Protein AF-A0A7G7G3D9-F1 (afdb_monomer)

Solvent-accessible surface area (backbone atoms only — not comparable to full-atom values): 9272 Å² total; per-residue (Å²): 142,82,91,86,88,81,69,70,69,59,57,59,49,50,53,50,52,51,51,51,51,52,51,50,52,49,52,53,51,53,50,50,53,53,53,50,33,52,52,47,29,51,52,18,52,53,34,46,73,69,72,54,91,27,66,66,49,29,49,52,24,30,52,48,45,18,50,49,22,50,48,44,22,56,49,23,50,71,75,28,63,94,41,58,72,58,14,50,52,44,21,53,41,20,45,28,49,15,49,38,34,47,25,44,44,32,47,70,67,69,41,82,66,21,62,61,41,40,66,59,30,50,58,47,36,51,52,39,49,51,51,51,52,51,52,64,65,71,60,58,92,76,81,50,62,70,63,52,50,49,50,44,65,73,42,50,49,56,50,54,52,49,52,52,52,42,52,53,44,56,58,62,74,75,109

Secondary structure (DSSP, 8-state):
----SSSHHHHHHHHHHHHHHHHHHHHHHHHHHHHHHHHHHHHHHHHHHTT-S-HHHHHHHHHHHHHHHHHHHHHHHHH-TT-HHHHHHHHHHHHHHHHHHHHHHHHHTT-TTHHHHHHHHHHHHHHHHHHHHHHHHHT-SSS-HHHHHHHIIIIIHHHHHHHHHHHHHHHHTT-

Sequence (175 aa):
MMYSKFLTPAIFSAEESTIQLHIQSFWAGYTKCIYLALGLSGIGLYLKSYQLLTDKLLVFTLATLALLFLGQMLLSFSFMLKNLGLALLGSFCSLALATGFTSVLFLFQGWWGSGILITLTAPLAAVSLLILIGFILQQGFNRRRKQRFFLLCNLLIPFGVLLLLGTVAFFKSKV

Foldseek 3Di:
DDDDPPDPPVVVVVVVVVVVVVVVVVLVVLLVQLVVLLVQLVVLVVCVVVVNPRLVSNLVSLQSNLVSLCVQLVVLVVPVVVPVVRSVLRNLLSNLLSLLSVLLSCLLVVPPCSVVS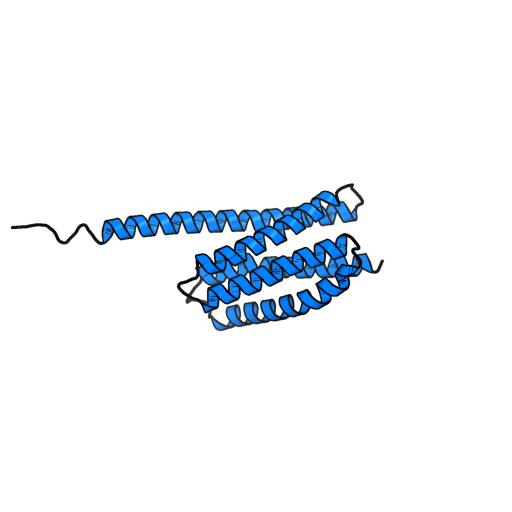CVVSVVSLVVSLVVLVVVLVPPDDPDCVPSSCSSCSVRVVSSVSSVVSNVVSVVVSVD

Organism: NCBI:txid2086471

Radius of gyration: 20.23 Å; Cα contacts (8 Å, |Δi|>4): 132; chains: 1; bounding box: 44×28×80 Å

Nearest PDB structures (foldseek):
  8e0o-assembly1_A  TM=4.704E-01  e=9.323E-02  synthetic construct
  8e0m-assembly4_J  TM=4.058E-01  e=3.980E-01  synthetic construct
  8e0m-assembly1_A  TM=4.297E-01  e=1.542E+00  synthetic construct
  8e12-assembly1_C  TM=3.645E-01  e=1.099E+00  synthetic construct

Mean predicted aligned error: 9.44 Å

pLDDT: mean 77.46, std 14.62, range [36.44, 93.19]

Structure (mmCIF, N/CA/C/O backbone):
data_AF-A0A7G7G3D9-F1
#
_entry.id   AF-A0A7G7G3D9-F1
#
loop_
_atom_site.group_PDB
_atom_site.id
_atom_site.type_symbol
_atom_site.label_atom_id
_atom_site.label_alt_id
_atom_site.label_comp_id
_atom_site.label_asym_id
_atom_site.label_entity_id
_atom_site.label_seq_id
_atom_site.pdbx_PDB_ins_code
_atom_site.Cartn_x
_atom_site.Cartn_y
_atom_site.Cartn_z
_atom_site.occupancy
_atom_site.B_iso_or_equiv
_atom_site.auth_seq_id
_atom_site.auth_comp_id
_atom_site.auth_asym_id
_atom_site.auth_atom_id
_atom_site.pdbx_PDB_model_num
ATOM 1 N N . MET A 1 1 ? -24.433 11.652 57.682 1.00 37.22 1 MET A N 1
ATOM 2 C CA . MET A 1 1 ? -23.152 11.248 57.062 1.00 37.22 1 MET A CA 1
ATOM 3 C C . MET A 1 1 ? -23.332 11.261 55.558 1.00 37.22 1 MET A C 1
ATOM 5 O O . MET A 1 1 ? -24.113 10.485 55.029 1.00 37.22 1 MET A O 1
ATOM 9 N N . MET A 1 2 ? -22.710 12.242 54.917 1.00 38.97 2 MET A N 1
ATOM 10 C CA . MET A 1 2 ? -22.891 12.628 53.522 1.00 38.97 2 MET A CA 1
ATOM 11 C C . MET A 1 2 ? -21.536 12.454 52.818 1.00 38.97 2 MET A C 1
ATOM 13 O O . MET A 1 2 ? -20.509 12.712 53.440 1.00 38.97 2 MET A O 1
ATOM 17 N N . TYR A 1 3 ? -21.583 12.054 51.543 1.00 39.06 3 TYR A N 1
ATOM 18 C CA . TYR A 1 3 ? -20.494 11.962 50.551 1.00 39.06 3 TYR A CA 1
ATOM 19 C C . TYR A 1 3 ? -19.565 10.733 50.571 1.00 39.06 3 TYR A C 1
ATOM 21 O O . TYR A 1 3 ? -18.591 10.681 51.309 1.00 39.06 3 TYR A O 1
ATOM 29 N N . SER A 1 4 ? -19.779 9.810 49.619 1.00 36.44 4 SER A N 1
ATOM 30 C CA . SER A 1 4 ? -18.665 9.083 48.962 1.00 36.44 4 SER A CA 1
ATOM 31 C C . SER A 1 4 ? -18.978 8.455 47.587 1.00 36.44 4 SER A C 1
ATOM 33 O O . SER A 1 4 ? -18.135 7.753 47.038 1.00 36.44 4 SER A O 1
ATOM 35 N N . LYS A 1 5 ? -20.148 8.698 46.970 1.00 41.28 5 LYS A N 1
ATOM 36 C CA . LYS A 1 5 ? -20.573 7.953 45.759 1.00 41.28 5 LYS A CA 1
ATOM 37 C C . LYS A 1 5 ? -20.454 8.658 44.398 1.00 41.28 5 LYS A C 1
ATOM 39 O O . LYS A 1 5 ? -20.912 8.091 43.416 1.00 41.28 5 LYS A O 1
ATOM 44 N N . PHE A 1 6 ? -19.832 9.835 44.288 1.00 42.53 6 PHE A N 1
ATOM 45 C CA . PHE A 1 6 ? -19.920 10.629 43.043 1.00 42.53 6 PHE A CA 1
ATOM 46 C C . PHE A 1 6 ? -18.609 10.965 42.314 1.00 42.53 6 PHE A C 1
ATOM 48 O O . PHE A 1 6 ? -18.674 11.574 41.253 1.00 42.53 6 PHE A O 1
ATOM 55 N N . LEU A 1 7 ? -17.432 10.549 42.796 1.00 42.59 7 LEU A N 1
ATOM 56 C CA . LEU A 1 7 ? -16.154 10.952 42.173 1.00 42.59 7 LEU A CA 1
ATOM 57 C C . LEU A 1 7 ? -15.457 9.876 41.326 1.00 42.59 7 LEU A C 1
ATOM 59 O O . LEU A 1 7 ? -14.496 10.182 40.630 1.00 42.59 7 LEU A O 1
ATOM 63 N N . THR A 1 8 ? -15.939 8.635 41.311 1.00 43.41 8 THR A N 1
ATOM 64 C CA . THR A 1 8 ? -15.236 7.524 40.648 1.00 43.41 8 THR A CA 1
ATOM 65 C C . THR A 1 8 ? -15.571 7.250 39.173 1.00 43.41 8 THR A C 1
ATOM 67 O O . THR A 1 8 ? -14.679 6.747 38.501 1.00 43.41 8 THR A O 1
ATOM 70 N N . PRO A 1 9 ? -16.733 7.592 38.575 1.00 46.84 9 PRO A N 1
ATOM 71 C CA . PRO A 1 9 ? -16.919 7.353 37.136 1.00 46.84 9 PRO A CA 1
ATOM 72 C C . PRO A 1 9 ? -16.303 8.453 36.250 1.00 46.84 9 PRO A C 1
ATOM 74 O O . PRO A 1 9 ? -15.897 8.177 35.124 1.00 46.84 9 PRO A O 1
ATOM 77 N N . ALA A 1 10 ? -16.187 9.691 36.747 1.00 43.50 10 ALA A N 1
ATOM 78 C CA . ALA A 1 10 ? -15.726 10.830 35.948 1.00 43.50 10 ALA A CA 1
ATOM 79 C C . ALA A 1 10 ? -14.206 10.821 35.700 1.00 43.50 10 ALA A C 1
ATOM 81 O O . ALA A 1 10 ? -13.774 11.109 34.587 1.00 43.50 10 ALA A O 1
ATOM 82 N N . ILE A 1 11 ? -13.404 10.433 36.698 1.00 38.78 11 ILE A N 1
ATOM 83 C CA . ILE A 1 11 ? -11.933 10.430 36.608 1.00 38.78 11 ILE A CA 1
ATOM 84 C C . ILE A 1 11 ? -11.446 9.341 35.636 1.00 38.78 11 ILE A C 1
ATOM 86 O O . ILE A 1 11 ? -10.645 9.632 34.751 1.00 38.78 11 ILE A O 1
ATOM 90 N N . PHE A 1 12 ? -12.028 8.136 35.695 1.00 43.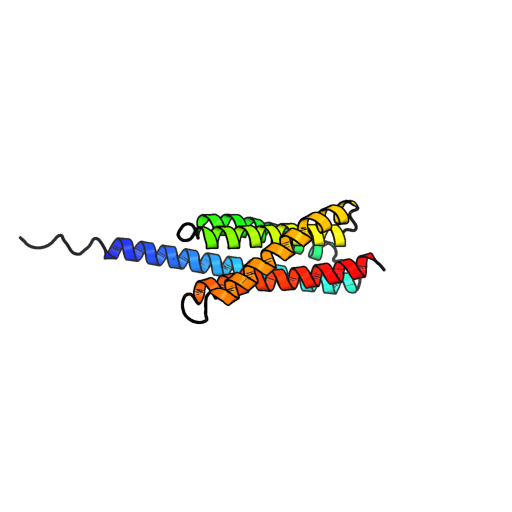06 12 PHE A N 1
ATOM 91 C CA . PHE A 1 12 ? -11.748 7.074 34.719 1.00 43.06 12 PHE A CA 1
ATOM 92 C C . PHE A 1 12 ? -12.239 7.433 33.305 1.00 43.06 12 PHE A C 1
ATOM 94 O O . PHE A 1 12 ? -11.551 7.158 32.325 1.00 43.06 12 PHE A O 1
ATOM 101 N N . SER A 1 13 ? -13.382 8.122 33.172 1.00 49.69 13 SER A N 1
ATOM 102 C CA . SER A 1 13 ? -13.860 8.590 31.859 1.00 49.69 13 SER A CA 1
ATOM 103 C C . SER A 1 13 ? -12.994 9.711 31.256 1.00 49.69 13 SER A C 1
ATOM 105 O O . SER A 1 13 ? -12.855 9.808 30.033 1.00 49.69 13 SER A O 1
ATOM 107 N N . ALA A 1 14 ? -12.372 10.545 32.099 1.00 51.47 14 ALA A N 1
ATOM 108 C CA . ALA A 1 14 ? -11.479 11.621 31.677 1.00 51.47 14 ALA A CA 1
ATOM 109 C C . ALA A 1 14 ? -10.134 11.069 31.173 1.00 51.47 14 ALA A C 1
ATOM 111 O O . ALA A 1 14 ? -9.667 11.480 30.108 1.00 51.47 14 ALA A O 1
ATOM 112 N N . GLU A 1 15 ? -9.555 10.079 31.860 1.00 56.34 15 GLU A N 1
ATOM 113 C CA . GLU A 1 15 ? -8.375 9.353 31.370 1.00 56.34 15 GLU A CA 1
ATOM 114 C C . GLU A 1 15 ? -8.667 8.605 30.065 1.00 56.34 15 GLU A C 1
ATOM 116 O O . GLU A 1 15 ? -7.913 8.745 29.101 1.00 56.34 15 GLU A O 1
ATOM 121 N N . GLU A 1 16 ? -9.795 7.893 29.968 1.00 59.34 16 GLU A N 1
ATOM 122 C CA . GLU A 1 16 ? -10.174 7.193 28.735 1.00 59.34 16 GLU A CA 1
ATOM 123 C C . GLU A 1 16 ? -10.359 8.149 27.550 1.00 59.34 16 GLU A C 1
ATOM 125 O O . GLU A 1 16 ? -9.919 7.846 26.439 1.00 59.34 16 GLU A O 1
ATOM 130 N N . SER A 1 17 ? -10.976 9.315 27.762 1.00 63.09 17 SER A N 1
ATOM 131 C CA . SER A 1 17 ? -11.151 10.314 26.700 1.00 63.09 17 SER A CA 1
ATOM 132 C C . SER A 1 17 ? -9.818 10.921 26.243 1.00 63.09 17 SER A C 1
ATOM 134 O O . SER A 1 17 ? -9.602 11.096 25.042 1.00 63.09 17 SER A O 1
ATOM 136 N N . THR A 1 18 ? -8.880 11.141 27.166 1.00 69.19 18 THR A N 1
ATOM 137 C CA . THR A 1 18 ? -7.534 11.655 26.867 1.00 69.19 18 THR A CA 1
ATOM 138 C C . THR A 1 18 ? -6.690 10.623 26.115 1.00 69.19 18 THR A C 1
ATOM 140 O O . THR A 1 18 ? -6.021 10.962 25.133 1.00 69.19 18 THR A O 1
ATOM 143 N N . ILE A 1 19 ? -6.778 9.349 26.511 1.00 67.19 19 ILE A N 1
ATOM 144 C CA . ILE A 1 19 ? -6.147 8.220 25.816 1.00 67.19 19 ILE A CA 1
ATOM 145 C C . ILE A 1 19 ? -6.742 8.068 24.411 1.00 67.19 19 ILE A C 1
ATOM 147 O O . ILE A 1 19 ? -6.002 7.936 23.437 1.00 67.19 19 ILE A O 1
ATOM 151 N N . GLN A 1 20 ? -8.067 8.155 24.259 1.00 69.19 20 GLN A N 1
ATOM 152 C CA . GLN A 1 20 ? -8.709 8.097 22.942 1.00 69.19 20 GLN A CA 1
ATOM 153 C C . GLN A 1 20 ? -8.298 9.260 22.032 1.00 69.19 20 GLN A C 1
ATOM 155 O O . GLN A 1 20 ? -8.125 9.046 20.831 1.00 69.19 20 GLN A O 1
ATOM 160 N N . LEU A 1 21 ? -8.109 10.465 22.577 1.00 73.31 21 LEU A N 1
ATOM 161 C CA . LEU A 1 21 ? -7.599 11.616 21.828 1.00 73.31 21 LEU A CA 1
ATOM 162 C C . LEU A 1 21 ? -6.153 11.401 21.359 1.00 73.31 21 LEU A C 1
ATOM 164 O O . LEU A 1 21 ? -5.856 11.671 20.197 1.00 73.31 21 LEU A O 1
ATOM 168 N N . HIS A 1 22 ? -5.278 10.856 22.210 1.00 73.94 22 HIS A N 1
ATOM 169 C CA . HIS A 1 22 ? -3.897 10.520 21.833 1.00 73.94 22 HIS A CA 1
ATOM 170 C C . HIS A 1 22 ? -3.835 9.419 20.774 1.00 73.94 22 HIS A C 1
ATOM 172 O O . HIS A 1 22 ? -3.063 9.501 19.822 1.00 73.94 22 HIS A O 1
ATOM 178 N N . ILE A 1 23 ? -4.690 8.405 20.891 1.00 72.50 23 ILE A N 1
ATOM 179 C CA . ILE A 1 23 ? -4.805 7.353 19.880 1.00 72.50 23 ILE A CA 1
ATOM 180 C C . ILE A 1 23 ? -5.279 7.955 18.552 1.00 72.50 23 ILE A C 1
ATOM 182 O O . ILE A 1 23 ? -4.713 7.656 17.503 1.00 72.50 23 ILE A O 1
ATOM 186 N N . GLN A 1 24 ? -6.279 8.840 18.569 1.00 75.00 24 GLN A N 1
ATOM 187 C CA . GLN A 1 24 ? -6.765 9.506 17.356 1.00 75.00 24 GLN A CA 1
ATOM 188 C C . GLN A 1 24 ? -5.708 10.415 16.716 1.00 75.00 24 GLN A C 1
ATOM 190 O O . GLN A 1 24 ? -5.575 10.406 15.491 1.00 75.00 24 GLN A O 1
ATOM 195 N N . SER A 1 25 ? -4.945 11.171 17.510 1.00 78.12 25 SER A N 1
ATOM 196 C CA . SER A 1 25 ? -3.875 12.029 16.992 1.00 78.12 25 SER A CA 1
ATOM 197 C C . SER A 1 25 ? -2.734 11.202 16.399 1.00 78.12 25 SER A C 1
ATOM 199 O O . SER A 1 25 ? -2.271 11.511 15.299 1.00 78.12 25 SER A O 1
ATOM 201 N N . PHE A 1 26 ? -2.359 10.098 17.053 1.00 81.62 26 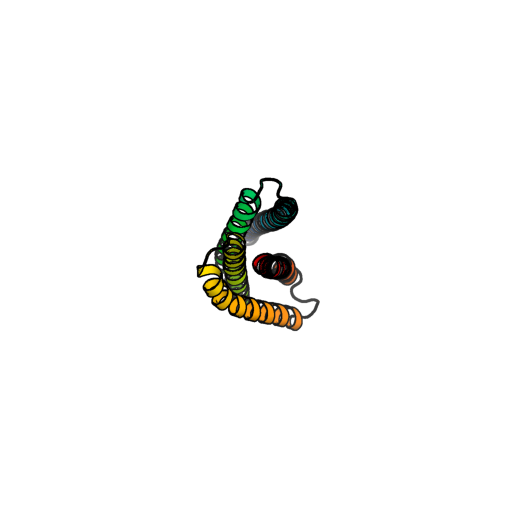PHE A N 1
ATOM 202 C CA . PHE A 1 26 ? -1.398 9.133 16.532 1.00 81.62 26 PHE A CA 1
ATOM 203 C C . PHE A 1 26 ? -1.869 8.547 15.198 1.00 81.62 26 PHE A C 1
ATOM 205 O O . PHE A 1 26 ? -1.131 8.594 14.217 1.00 81.62 26 PHE A O 1
ATOM 212 N N . TRP A 1 27 ? -3.116 8.074 15.112 1.00 77.69 27 TRP A N 1
ATOM 213 C CA . TRP A 1 27 ? -3.688 7.548 13.869 1.00 77.69 27 TRP A CA 1
ATOM 214 C C . TRP A 1 27 ? -3.697 8.582 12.742 1.00 77.69 27 TRP A C 1
ATOM 216 O O . TRP A 1 27 ? -3.376 8.251 11.599 1.00 77.69 27 TRP A O 1
ATOM 226 N N . ALA A 1 28 ? -4.039 9.835 13.044 1.00 80.31 28 ALA A N 1
ATOM 227 C CA . ALA A 1 28 ? -4.014 10.916 12.066 1.00 80.31 28 ALA A CA 1
ATOM 228 C C . ALA A 1 28 ? -2.584 11.221 11.588 1.00 80.31 28 ALA A C 1
ATOM 230 O O . ALA A 1 28 ? -2.368 11.398 10.390 1.00 80.31 28 ALA A O 1
ATOM 231 N N . GLY A 1 29 ? -1.605 11.245 12.497 1.00 83.62 29 GLY A N 1
ATOM 232 C CA . GLY A 1 29 ? -0.189 11.406 12.159 1.00 83.62 29 GLY A CA 1
ATOM 233 C C . GLY A 1 29 ? 0.330 10.255 11.298 1.00 83.62 29 GLY A C 1
ATOM 234 O O . GLY A 1 29 ? 0.914 10.483 10.243 1.00 83.62 29 GLY A O 1
ATOM 235 N N . TYR A 1 30 ? 0.016 9.022 11.689 1.00 85.31 30 TYR A N 1
ATOM 236 C CA . TYR A 1 30 ? 0.380 7.812 10.960 1.00 85.31 30 TYR A CA 1
ATOM 237 C C . TYR A 1 30 ? -0.168 7.810 9.532 1.00 85.31 30 TYR A C 1
ATOM 239 O O . TYR A 1 30 ? 0.556 7.572 8.567 1.00 85.31 30 TYR A O 1
ATOM 247 N N . THR A 1 31 ? -1.446 8.167 9.399 1.00 84.06 31 THR A N 1
ATOM 248 C CA . THR A 1 31 ? -2.115 8.337 8.109 1.00 84.06 31 THR A CA 1
ATOM 249 C C . THR A 1 31 ? -1.372 9.358 7.250 1.00 84.06 31 THR A C 1
ATOM 251 O O . THR A 1 31 ? -1.021 9.064 6.112 1.00 84.06 31 THR A O 1
ATOM 254 N N . LYS A 1 32 ? -1.054 10.540 7.795 1.00 87.38 32 LYS A N 1
ATOM 255 C CA . LYS A 1 32 ? -0.297 11.569 7.066 1.00 87.38 32 LYS A CA 1
ATOM 256 C C . LYS A 1 32 ? 1.058 11.055 6.575 1.00 87.38 32 LYS A C 1
ATOM 258 O O . LYS A 1 32 ? 1.416 11.351 5.440 1.00 87.38 32 LYS A O 1
ATOM 263 N N . CYS A 1 33 ? 1.774 10.260 7.373 1.00 89.19 33 CYS A N 1
ATOM 264 C CA . CYS A 1 33 ? 3.034 9.643 6.950 1.00 89.19 33 CYS A CA 1
ATOM 265 C C . CYS A 1 33 ? 2.849 8.712 5.744 1.00 89.19 33 CYS A C 1
ATOM 267 O O . CYS A 1 33 ? 3.640 8.781 4.805 1.00 89.19 33 CYS A O 1
ATOM 269 N N . ILE A 1 34 ? 1.788 7.895 5.726 1.00 88.69 34 ILE A N 1
ATOM 270 C CA . ILE A 1 34 ? 1.456 7.043 4.571 1.00 88.69 34 ILE A CA 1
ATOM 271 C C . ILE A 1 34 ? 1.205 7.902 3.332 1.00 88.69 34 ILE A C 1
ATOM 273 O O . ILE A 1 34 ? 1.802 7.658 2.288 1.00 88.69 34 ILE A O 1
ATOM 277 N N . TYR A 1 35 ? 0.367 8.935 3.438 1.00 89.44 35 TYR A N 1
ATOM 278 C CA . TYR A 1 35 ? 0.059 9.814 2.306 1.00 89.44 35 TYR A CA 1
ATOM 279 C C . TYR A 1 35 ? 1.279 10.584 1.799 1.00 89.44 35 TYR A C 1
ATOM 281 O O . TYR A 1 35 ? 1.439 10.751 0.592 1.00 89.44 35 TYR A O 1
ATOM 289 N N . LEU A 1 36 ? 2.161 11.014 2.699 1.00 91.69 36 LEU A N 1
ATOM 290 C CA . LEU A 1 36 ? 3.417 11.659 2.339 1.00 91.69 36 LEU A CA 1
ATOM 291 C C . LEU A 1 36 ? 4.337 10.683 1.597 1.00 91.69 36 LEU A C 1
ATOM 293 O O . LEU A 1 36 ? 4.884 11.038 0.556 1.00 91.69 36 LEU A O 1
ATOM 297 N N . ALA A 1 37 ? 4.453 9.439 2.068 1.00 91.00 37 ALA A N 1
ATOM 298 C CA . ALA A 1 37 ? 5.226 8.405 1.388 1.00 91.00 37 ALA A CA 1
ATOM 299 C C . ALA A 1 37 ? 4.625 8.034 0.017 1.00 91.00 37 ALA A C 1
ATOM 301 O O . ALA A 1 37 ? 5.373 7.875 -0.947 1.00 91.00 37 ALA A O 1
ATOM 302 N N . LEU A 1 38 ? 3.291 7.983 -0.113 1.00 90.25 38 LEU A N 1
ATOM 303 C CA . LEU A 1 38 ? 2.608 7.807 -1.402 1.00 90.25 38 LEU A CA 1
ATOM 304 C C . LEU A 1 38 ? 2.902 8.979 -2.351 1.00 90.25 38 LEU A C 1
ATOM 306 O O . LEU A 1 38 ? 3.285 8.749 -3.497 1.00 90.25 38 LEU A O 1
ATOM 310 N N . GLY A 1 39 ? 2.802 10.223 -1.877 1.00 89.88 39 GLY A N 1
ATOM 311 C CA . GLY A 1 39 ? 3.133 11.415 -2.664 1.00 89.88 39 GLY A CA 1
ATOM 312 C C . GLY A 1 39 ? 4.586 11.414 -3.145 1.00 89.88 39 GLY A C 1
ATOM 313 O O . GLY A 1 39 ? 4.849 11.606 -4.332 1.00 89.88 39 GLY A O 1
ATOM 314 N N . LEU A 1 40 ? 5.529 11.104 -2.252 1.00 89.81 40 LEU A N 1
ATOM 315 C CA . LEU A 1 40 ? 6.944 10.971 -2.598 1.00 89.81 40 LEU A CA 1
ATOM 316 C C . LEU A 1 40 ? 7.205 9.815 -3.571 1.00 89.81 40 LEU A C 1
ATOM 318 O O . LEU A 1 40 ? 8.061 9.953 -4.441 1.00 89.81 40 LEU A O 1
ATOM 322 N N . SER A 1 41 ? 6.465 8.705 -3.476 1.00 87.44 41 SER A N 1
ATOM 323 C CA . SER A 1 41 ? 6.574 7.606 -4.445 1.00 87.44 41 SER A CA 1
ATOM 324 C C . SER A 1 41 ? 6.123 8.036 -5.846 1.00 87.44 41 SER A C 1
ATOM 326 O O . SER A 1 41 ? 6.773 7.691 -6.832 1.00 87.44 41 SER A O 1
ATOM 328 N N . GLY A 1 42 ? 5.079 8.871 -5.941 1.00 86.25 42 GLY A N 1
ATOM 329 C CA . GLY A 1 42 ? 4.631 9.472 -7.198 1.00 86.25 42 GLY A CA 1
ATOM 330 C C . GLY A 1 42 ? 5.677 10.411 -7.803 1.00 86.25 42 GLY A C 1
ATOM 331 O O . GLY A 1 42 ? 5.985 10.305 -8.989 1.00 86.25 42 GLY A O 1
ATOM 332 N N . ILE A 1 43 ? 6.290 11.267 -6.978 1.00 86.44 43 ILE A N 1
ATOM 333 C CA . ILE A 1 43 ? 7.407 12.132 -7.395 1.00 86.44 43 ILE A CA 1
ATOM 334 C C . ILE A 1 43 ? 8.603 11.284 -7.852 1.00 86.44 43 ILE A C 1
ATOM 336 O O . ILE A 1 43 ? 9.168 11.539 -8.912 1.00 86.44 43 ILE A O 1
ATOM 340 N N . GLY A 1 44 ? 8.960 10.238 -7.101 1.00 83.94 44 GLY A N 1
ATOM 341 C CA . GLY A 1 44 ? 10.034 9.313 -7.464 1.00 83.94 44 GLY A CA 1
ATOM 342 C C . GLY A 1 44 ? 9.779 8.607 -8.797 1.00 83.94 44 GLY A C 1
ATOM 343 O O . GLY A 1 44 ? 10.694 8.472 -9.607 1.00 83.94 44 GLY A O 1
ATOM 344 N N . LEU A 1 45 ? 8.534 8.212 -9.072 1.00 84.06 45 LEU A N 1
ATOM 345 C CA . LEU A 1 45 ? 8.153 7.591 -10.340 1.00 84.06 45 LEU A CA 1
ATOM 346 C C . LEU A 1 45 ? 8.193 8.581 -11.510 1.00 84.06 45 LEU A C 1
ATOM 348 O O . LEU A 1 45 ? 8.650 8.223 -12.601 1.00 84.06 45 LEU A O 1
ATOM 352 N N . TYR A 1 46 ? 7.742 9.817 -11.283 1.00 84.19 46 TYR A N 1
ATOM 353 C CA . TYR A 1 46 ? 7.850 10.901 -12.256 1.00 84.19 46 TYR A CA 1
ATOM 354 C C . TYR A 1 46 ? 9.320 11.132 -12.619 1.00 84.19 46 TYR A C 1
ATOM 356 O O . TYR A 1 46 ? 9.690 10.972 -13.777 1.00 84.19 46 TYR A O 1
ATOM 364 N N . LEU A 1 47 ? 10.190 11.367 -11.633 1.00 82.31 47 LEU A N 1
ATOM 365 C CA . LEU A 1 47 ? 11.615 11.621 -11.866 1.00 82.31 47 LEU A CA 1
ATOM 366 C C . LEU A 1 47 ? 12.340 10.435 -12.522 1.00 82.31 47 LEU A C 1
ATOM 368 O O . LEU A 1 47 ? 13.108 10.634 -13.467 1.00 82.31 47 LEU A O 1
ATOM 372 N N . LYS A 1 48 ? 12.040 9.193 -12.106 1.00 76.31 48 LYS A N 1
ATOM 373 C CA . LYS A 1 48 ? 12.559 7.973 -12.753 1.00 76.31 48 LYS A CA 1
ATOM 374 C C . LYS A 1 48 ? 12.175 7.898 -14.234 1.00 76.31 48 LYS A C 1
ATOM 376 O O . LYS A 1 48 ? 12.912 7.331 -15.034 1.00 76.31 48 LYS A O 1
ATOM 381 N N . SER A 1 49 ? 11.032 8.457 -14.626 1.00 75.31 49 SER A N 1
ATOM 382 C CA . SER A 1 49 ? 10.584 8.455 -16.025 1.00 75.31 49 SER A CA 1
ATOM 383 C C . SER A 1 49 ? 11.350 9.429 -16.919 1.00 75.31 49 SER A C 1
ATOM 385 O O . SER A 1 49 ? 11.411 9.192 -18.118 1.00 75.31 49 SER A O 1
ATOM 387 N N . TYR A 1 50 ? 12.001 10.443 -16.347 1.00 76.75 50 TYR A N 1
ATOM 388 C CA . TYR A 1 50 ? 12.840 11.405 -17.071 1.00 76.75 50 TYR A CA 1
ATOM 389 C C . TYR A 1 50 ? 14.345 11.112 -16.947 1.00 76.75 50 TYR A C 1
ATOM 391 O O . TYR A 1 50 ? 15.158 11.985 -17.233 1.00 76.75 50 TYR A O 1
ATOM 399 N N . GLN A 1 51 ? 14.730 9.914 -16.480 1.00 68.12 51 GLN A N 1
ATOM 400 C CA . GLN A 1 51 ? 16.130 9.520 -16.228 1.00 68.12 51 GLN A CA 1
ATOM 401 C C . GLN A 1 51 ? 16.902 10.481 -15.293 1.00 68.12 51 GLN A C 1
ATOM 403 O O . GLN A 1 51 ? 18.127 10.429 -15.191 1.00 68.12 51 GLN A O 1
ATOM 408 N N . LEU A 1 52 ? 16.186 11.322 -14.542 1.00 58.94 52 LEU A N 1
ATOM 409 C CA . LEU A 1 52 ? 16.738 12.271 -13.579 1.00 58.94 52 LEU A CA 1
ATOM 410 C C . LEU A 1 52 ? 17.071 11.542 -12.268 1.00 58.94 52 LEU A C 1
ATOM 412 O O . LEU A 1 52 ? 16.361 11.656 -11.278 1.00 58.94 52 LEU A O 1
ATOM 416 N N . LEU A 1 53 ? 18.139 10.742 -12.279 1.00 54.69 53 LEU A N 1
ATOM 417 C CA . LEU A 1 53 ? 19.007 10.397 -11.136 1.00 54.69 53 LEU A CA 1
ATOM 418 C C . LEU A 1 53 ? 18.359 10.022 -9.775 1.00 54.69 53 LEU A C 1
ATOM 420 O O . LEU A 1 53 ? 18.991 10.179 -8.731 1.00 54.69 53 LEU A O 1
ATOM 424 N N . THR A 1 54 ? 17.131 9.490 -9.735 1.00 60.28 54 THR A N 1
ATOM 425 C CA . THR A 1 54 ? 16.419 9.202 -8.468 1.00 60.28 54 THR A CA 1
ATOM 426 C C . THR A 1 54 ? 15.734 7.834 -8.406 1.00 60.28 54 THR A C 1
ATOM 428 O O . THR A 1 54 ? 14.664 7.683 -7.820 1.00 60.28 54 THR A O 1
ATOM 431 N N . ASP A 1 55 ? 16.409 6.778 -8.869 1.00 69.00 55 ASP A N 1
ATOM 432 C CA . ASP A 1 55 ? 16.010 5.404 -8.507 1.00 69.00 55 ASP A CA 1
ATOM 433 C C . ASP A 1 55 ? 15.968 5.205 -6.982 1.00 69.00 55 ASP A C 1
ATOM 435 O O . ASP A 1 55 ? 15.072 4.548 -6.452 1.00 69.00 55 ASP A O 1
ATOM 439 N N . LYS A 1 56 ? 16.890 5.849 -6.254 1.00 81.56 56 LYS A N 1
ATOM 440 C CA . LYS A 1 56 ? 16.996 5.753 -4.790 1.00 81.56 56 LYS A CA 1
ATOM 441 C C . LYS A 1 56 ? 15.755 6.279 -4.065 1.00 81.56 56 LYS A C 1
ATOM 443 O O . LYS A 1 56 ? 15.353 5.690 -3.067 1.00 81.56 56 LYS A O 1
ATOM 448 N N . LEU A 1 57 ? 15.131 7.351 -4.567 1.00 84.50 57 LEU A N 1
ATOM 449 C CA . LEU A 1 57 ? 13.934 7.936 -3.952 1.00 84.50 57 LEU A CA 1
ATOM 450 C C . LEU A 1 57 ? 12.737 6.989 -4.079 1.00 84.50 57 LEU A C 1
ATOM 452 O O . LEU A 1 57 ? 12.016 6.766 -3.107 1.00 84.50 57 LEU A O 1
ATOM 456 N N . LEU A 1 58 ? 12.545 6.391 -5.258 1.00 85.19 58 LEU A N 1
ATOM 457 C CA . LEU A 1 58 ? 11.461 5.437 -5.484 1.00 85.19 58 LEU A CA 1
ATOM 458 C C . LEU A 1 58 ? 11.640 4.176 -4.624 1.00 85.19 58 LEU A C 1
ATOM 460 O O . LEU A 1 58 ? 10.696 3.731 -3.980 1.00 85.19 58 LEU A O 1
ATOM 464 N N . VAL A 1 59 ? 12.858 3.633 -4.550 1.00 87.81 59 VAL A N 1
ATOM 465 C CA . VAL A 1 59 ? 13.156 2.470 -3.695 1.00 87.81 59 VAL A CA 1
ATOM 466 C C . VAL A 1 59 ? 12.904 2.791 -2.228 1.00 87.81 59 VAL A C 1
ATOM 468 O O . VAL A 1 59 ? 12.210 2.042 -1.546 1.00 87.81 59 VAL A O 1
ATOM 471 N N . PHE A 1 60 ? 13.429 3.921 -1.749 1.00 89.12 60 PHE A N 1
ATOM 472 C CA . PHE A 1 60 ? 13.268 4.341 -0.362 1.00 89.12 60 PHE A CA 1
ATOM 473 C C . PHE A 1 60 ? 11.793 4.525 0.009 1.00 89.12 60 PHE A C 1
ATOM 475 O O . PHE A 1 60 ? 11.350 4.045 1.051 1.00 89.12 60 PHE A O 1
ATOM 482 N N . THR A 1 61 ? 11.010 5.177 -0.852 1.00 91.12 61 THR A N 1
ATOM 483 C CA . THR A 1 61 ? 9.587 5.445 -0.595 1.00 91.12 61 THR A CA 1
ATOM 484 C C . THR A 1 61 ? 8.741 4.176 -0.623 1.00 91.12 61 THR A C 1
ATOM 486 O O . THR A 1 61 ? 7.917 3.992 0.269 1.00 91.12 61 THR A O 1
ATOM 489 N N . LEU A 1 62 ? 8.981 3.259 -1.565 1.00 90.75 62 LEU A N 1
ATOM 490 C CA . LEU A 1 62 ? 8.296 1.962 -1.614 1.00 90.75 62 LEU A CA 1
ATOM 491 C C . LEU A 1 62 ? 8.659 1.067 -0.420 1.00 90.75 62 LEU A C 1
ATOM 493 O O . LEU A 1 62 ? 7.776 0.436 0.160 1.00 90.75 62 LEU A O 1
ATOM 497 N N . ALA A 1 63 ? 9.929 1.046 -0.008 1.00 90.81 63 ALA A N 1
ATOM 498 C CA . ALA A 1 63 ? 10.364 0.328 1.190 1.00 90.81 63 ALA A CA 1
ATOM 499 C C . ALA A 1 63 ? 9.734 0.921 2.459 1.00 90.81 63 ALA A C 1
ATOM 501 O O . ALA A 1 63 ? 9.236 0.189 3.313 1.00 90.81 63 ALA A O 1
ATOM 502 N N . THR A 1 64 ? 9.690 2.253 2.552 1.00 92.62 64 THR A N 1
ATOM 503 C CA . THR A 1 64 ? 9.036 2.961 3.658 1.00 92.62 64 THR A CA 1
ATOM 504 C C . THR A 1 64 ? 7.540 2.656 3.697 1.00 92.62 64 THR A C 1
ATOM 506 O O . THR A 1 64 ? 7.012 2.369 4.766 1.00 92.62 64 THR A O 1
ATOM 509 N N . LEU A 1 65 ? 6.852 2.643 2.549 1.00 92.50 65 LEU A N 1
ATOM 510 C CA . LEU A 1 65 ? 5.441 2.255 2.466 1.00 92.50 65 LEU A CA 1
ATOM 511 C C . LEU A 1 65 ? 5.221 0.818 2.935 1.00 92.50 65 LEU A C 1
ATOM 513 O O . LEU A 1 65 ? 4.325 0.583 3.741 1.00 92.50 65 LEU A O 1
ATOM 517 N N . ALA A 1 66 ? 6.049 -0.129 2.489 1.00 91.56 66 ALA A N 1
ATOM 518 C CA . ALA A 1 66 ? 5.955 -1.512 2.942 1.00 91.56 66 ALA A CA 1
ATOM 519 C C . ALA A 1 66 ? 6.104 -1.618 4.470 1.00 91.56 66 ALA A C 1
ATOM 521 O O . ALA A 1 66 ? 5.302 -2.286 5.122 1.00 91.56 66 ALA A O 1
ATOM 522 N N . LEU A 1 67 ? 7.068 -0.898 5.050 1.00 92.88 67 LEU A N 1
ATOM 523 C CA . LEU A 1 67 ? 7.310 -0.879 6.492 1.00 92.88 67 LEU A CA 1
ATOM 524 C C . LEU A 1 67 ? 6.168 -0.210 7.271 1.00 92.88 67 LEU A C 1
ATOM 526 O O . LEU A 1 67 ? 5.760 -0.714 8.317 1.00 92.88 67 LEU A O 1
ATOM 530 N N . LEU A 1 68 ? 5.600 0.878 6.744 1.00 92.62 68 LEU A N 1
ATOM 531 C CA . LEU A 1 68 ? 4.400 1.501 7.301 1.00 92.62 68 LEU A CA 1
ATOM 532 C C . LEU A 1 68 ? 3.208 0.536 7.243 1.00 92.62 68 LEU A C 1
ATOM 534 O O . LEU A 1 68 ? 2.514 0.361 8.229 1.00 92.62 68 LEU A O 1
ATOM 538 N N . PHE A 1 69 ? 2.969 -0.194 6.159 1.00 91.38 69 PHE A N 1
ATOM 539 C CA . PHE A 1 69 ? 1.853 -1.148 6.162 1.00 91.38 69 PHE A CA 1
ATOM 540 C C . PHE A 1 69 ? 2.084 -2.355 7.083 1.00 91.38 69 PHE A C 1
ATOM 542 O O . PHE A 1 69 ? 1.137 -2.859 7.688 1.00 91.38 69 PHE A O 1
ATOM 549 N N . LEU A 1 70 ? 3.336 -2.761 7.294 1.00 91.06 70 LEU A N 1
ATOM 550 C CA . LEU A 1 70 ? 3.693 -3.765 8.299 1.00 91.06 70 LEU A CA 1
ATOM 551 C C . LEU A 1 70 ? 3.427 -3.247 9.726 1.00 91.06 70 LEU A C 1
ATOM 553 O O . LEU A 1 70 ? 2.845 -3.949 10.554 1.00 91.06 70 LEU A O 1
ATOM 557 N N . GLY A 1 71 ? 3.748 -1.979 9.997 1.00 87.06 71 GLY A N 1
ATOM 558 C CA . GLY A 1 71 ? 3.353 -1.300 11.231 1.00 87.06 71 GLY A CA 1
ATOM 559 C C . GLY A 1 71 ? 1.831 -1.190 11.381 1.00 87.06 71 GLY A C 1
ATOM 560 O O . GLY A 1 71 ? 1.293 -1.476 12.448 1.00 87.06 71 GLY A O 1
ATOM 561 N N . GLN A 1 72 ? 1.106 -0.866 10.307 1.00 87.75 72 GLN A N 1
ATOM 562 C CA . GLN A 1 72 ? -0.356 -0.787 10.301 1.00 87.75 72 GLN A CA 1
ATOM 563 C C . GLN A 1 72 ? -1.013 -2.139 10.600 1.00 87.75 72 GLN A C 1
ATOM 565 O O . GLN A 1 72 ? -2.059 -2.178 11.252 1.00 87.75 72 GLN A O 1
ATOM 570 N N . MET A 1 73 ? -0.396 -3.245 10.179 1.00 87.44 73 MET A N 1
ATOM 571 C CA . MET A 1 73 ? -0.828 -4.595 10.537 1.00 87.44 73 MET A CA 1
ATOM 572 C C . MET A 1 73 ? -0.790 -4.800 12.059 1.00 87.44 73 MET A C 1
ATOM 574 O O . MET A 1 73 ? -1.799 -5.197 12.640 1.00 87.44 73 MET A O 1
ATOM 578 N N . LEU A 1 74 ? 0.329 -4.459 12.711 1.00 83.81 74 LEU A N 1
ATOM 579 C CA . LEU A 1 74 ? 0.479 -4.534 14.172 1.00 83.81 74 LEU A CA 1
ATOM 580 C C . LEU A 1 74 ? -0.525 -3.620 14.891 1.00 83.81 74 LEU A C 1
ATOM 582 O O . LEU A 1 74 ? -1.213 -4.049 15.816 1.00 83.81 74 LEU A O 1
ATOM 586 N N . LEU A 1 75 ? -0.668 -2.377 14.424 1.00 81.25 75 LEU A N 1
ATOM 587 C CA . LEU A 1 75 ? -1.613 -1.407 14.986 1.00 81.25 75 LEU A CA 1
ATOM 588 C C . LEU A 1 75 ? -3.070 -1.873 14.855 1.00 81.25 75 LEU A C 1
ATOM 590 O O . LEU A 1 75 ? -3.872 -1.657 15.764 1.00 81.25 75 LEU A O 1
ATOM 594 N N . SER A 1 76 ? -3.415 -2.536 13.748 1.00 77.69 76 SER A N 1
ATOM 595 C CA . SER A 1 76 ? -4.756 -3.083 13.522 1.00 77.69 76 SER A CA 1
ATOM 596 C C . SER A 1 76 ? -5.099 -4.167 14.544 1.00 77.69 76 SER A C 1
ATOM 598 O O . SER A 1 76 ? -6.218 -4.174 15.056 1.00 77.69 76 SER A O 1
ATOM 600 N N . PHE A 1 77 ? -4.141 -5.027 14.904 1.00 71.38 77 PHE A N 1
ATOM 601 C CA . PHE A 1 77 ? -4.332 -6.005 15.977 1.00 71.38 77 PHE A CA 1
ATOM 602 C C . PHE A 1 77 ? -4.479 -5.340 17.347 1.00 71.38 77 PHE A C 1
ATOM 604 O O . PHE A 1 77 ? -5.407 -5.682 18.073 1.00 71.38 77 PHE A O 1
ATOM 611 N N . SER A 1 78 ? -3.633 -4.363 17.684 1.00 71.25 78 SER A N 1
ATOM 612 C CA . SER A 1 78 ? -3.632 -3.737 19.015 1.00 71.25 78 SER A CA 1
ATOM 613 C C . SER A 1 78 ? -4.854 -2.850 19.286 1.00 71.25 78 SER A C 1
ATOM 615 O O . SER A 1 78 ? -5.419 -2.886 20.377 1.00 71.25 78 SER A O 1
ATOM 617 N N . PHE A 1 79 ? -5.296 -2.049 18.310 1.00 64.75 79 PHE A N 1
ATOM 618 C CA . PHE A 1 79 ? -6.328 -1.024 18.535 1.00 64.75 79 PHE A CA 1
ATOM 619 C C . PHE A 1 79 ? -7.757 -1.469 18.204 1.00 64.75 79 PHE A C 1
ATOM 621 O O . PHE A 1 79 ? -8.712 -0.826 18.646 1.00 64.75 79 PHE A O 1
ATOM 628 N N . MET A 1 80 ? -7.937 -2.563 17.459 1.00 63.06 80 MET A N 1
ATOM 629 C CA . MET A 1 80 ? -9.264 -3.082 17.102 1.00 63.06 80 MET A CA 1
ATOM 630 C C . MET A 1 80 ? -9.651 -4.369 17.845 1.00 63.06 80 MET A C 1
ATOM 632 O O . MET A 1 80 ? -10.599 -5.033 17.435 1.00 63.06 80 MET A O 1
ATOM 636 N N . LEU A 1 81 ? -9.019 -4.683 18.986 1.00 60.34 81 LEU A N 1
ATOM 637 C CA . LEU A 1 81 ? -9.360 -5.854 19.819 1.00 60.34 81 LEU A CA 1
ATOM 638 C C . LEU A 1 81 ? -10.857 -5.952 20.166 1.00 60.34 81 LEU A C 1
ATOM 640 O O . LEU A 1 81 ? -11.406 -7.047 20.242 1.00 60.34 81 LEU A O 1
ATOM 644 N N . LYS A 1 82 ? -11.554 -4.813 20.300 1.00 61.34 82 LYS A N 1
ATOM 645 C CA . LYS A 1 82 ? -13.009 -4.773 20.548 1.00 61.34 82 LYS A CA 1
ATOM 646 C C . LYS A 1 82 ? -13.852 -5.332 19.388 1.00 61.34 82 LYS A C 1
ATOM 648 O O . LYS A 1 82 ? -15.048 -5.549 19.558 1.00 61.34 82 LYS A O 1
ATOM 653 N N . ASN A 1 83 ? -13.279 -5.515 18.198 1.00 69.44 83 ASN A N 1
ATOM 654 C CA . ASN A 1 83 ? -13.960 -6.065 17.032 1.00 69.44 83 ASN A CA 1
ATOM 655 C C . ASN A 1 83 ? -12.982 -6.890 16.175 1.00 69.44 83 ASN A C 1
ATOM 657 O O . ASN A 1 83 ? -12.422 -6.397 15.194 1.00 69.44 83 ASN A O 1
ATOM 661 N N . LEU A 1 84 ? -12.796 -8.156 16.566 1.00 73.88 84 LEU A N 1
ATOM 662 C CA . LEU A 1 84 ? -11.822 -9.087 15.983 1.00 73.88 84 LEU A CA 1
ATOM 663 C C . LEU A 1 84 ? -11.903 -9.168 14.449 1.00 73.88 84 LEU A C 1
ATOM 665 O O . LEU A 1 84 ? -10.875 -9.146 13.782 1.00 73.88 84 LEU A O 1
ATOM 669 N N . GLY A 1 85 ? -13.112 -9.195 13.876 1.00 75.88 85 GLY A N 1
ATOM 670 C CA . GLY A 1 85 ? -13.290 -9.267 12.420 1.00 75.88 85 GLY A CA 1
ATOM 671 C C . GLY A 1 85 ? -12.741 -8.042 11.679 1.00 75.88 85 GLY A C 1
ATOM 672 O O . GLY A 1 85 ? -12.132 -8.175 10.623 1.00 75.88 85 GLY A O 1
ATOM 673 N N . LEU A 1 86 ? -12.891 -6.850 12.259 1.00 74.00 86 LEU A N 1
ATOM 674 C CA . LEU A 1 86 ? -12.344 -5.603 11.713 1.00 74.00 86 LEU A CA 1
ATOM 675 C C . LEU A 1 86 ? -10.819 -5.527 11.873 1.00 74.00 86 LEU A C 1
ATOM 677 O O . LEU A 1 86 ? -10.139 -5.073 10.955 1.00 74.00 86 LEU A O 1
ATOM 681 N N . ALA A 1 87 ? -10.287 -6.010 12.999 1.00 78.12 87 ALA A N 1
ATOM 682 C CA . ALA A 1 87 ? -8.846 -6.112 13.234 1.00 78.12 87 ALA A CA 1
ATOM 683 C C . ALA A 1 87 ? -8.173 -7.067 12.234 1.00 78.12 87 ALA A C 1
ATOM 685 O O . ALA A 1 87 ? -7.136 -6.742 11.650 1.00 78.12 87 ALA A O 1
ATOM 686 N N . LEU A 1 88 ? -8.794 -8.226 11.993 1.00 82.69 88 LEU A N 1
ATOM 687 C CA . LEU A 1 88 ? -8.343 -9.203 11.004 1.00 82.69 88 LEU A CA 1
ATOM 688 C C . LEU A 1 88 ? -8.420 -8.626 9.591 1.00 82.69 88 LEU A C 1
ATOM 690 O O . LEU A 1 88 ? -7.439 -8.679 8.861 1.00 82.69 88 LEU A O 1
ATOM 694 N N . LEU A 1 89 ? -9.534 -7.994 9.216 1.00 84.88 89 LEU A N 1
ATOM 695 C CA . LEU A 1 89 ? -9.646 -7.362 7.902 1.00 84.88 89 LEU A CA 1
ATOM 696 C C . LEU A 1 89 ? -8.564 -6.291 7.693 1.00 84.88 89 LEU A C 1
ATOM 698 O O . LEU A 1 89 ? -7.895 -6.284 6.661 1.00 84.88 89 LEU A O 1
ATOM 702 N N . GLY A 1 90 ? -8.366 -5.411 8.680 1.00 83.19 90 GLY A N 1
ATOM 703 C CA . GLY A 1 90 ? -7.358 -4.354 8.625 1.00 83.19 90 GLY A CA 1
ATOM 704 C C . GLY A 1 90 ? -5.932 -4.897 8.535 1.00 83.19 90 GLY A C 1
ATOM 705 O O . GLY A 1 90 ? -5.144 -4.410 7.724 1.00 83.19 90 GLY A O 1
ATOM 706 N N . SER A 1 91 ? -5.609 -5.936 9.306 1.00 85.56 91 SER A N 1
ATOM 707 C CA . SER A 1 91 ? -4.288 -6.575 9.284 1.00 85.56 91 SER A CA 1
ATOM 708 C C . SER A 1 91 ? -4.021 -7.331 7.982 1.00 85.56 91 SER A C 1
ATOM 710 O O . SER A 1 91 ? -2.971 -7.110 7.385 1.00 85.56 91 SER A O 1
ATOM 712 N N . PHE A 1 92 ? -4.971 -8.127 7.480 1.00 88.38 92 PHE A N 1
ATOM 713 C CA . PHE A 1 92 ? -4.837 -8.819 6.192 1.00 88.38 92 PHE A CA 1
ATOM 714 C C . PHE A 1 92 ? -4.685 -7.838 5.028 1.00 88.38 92 PHE A C 1
ATOM 716 O O . PHE A 1 92 ? -3.811 -8.018 4.182 1.00 88.38 92 PHE A O 1
ATOM 723 N N . CYS A 1 93 ? -5.486 -6.769 5.000 1.00 89.31 93 CYS A N 1
ATOM 724 C CA . CYS A 1 93 ? -5.367 -5.731 3.977 1.00 89.31 93 CYS A CA 1
ATOM 725 C C . CYS A 1 93 ? -4.016 -5.007 4.058 1.00 89.31 93 CYS A C 1
ATOM 727 O O . CYS A 1 93 ? -3.389 -4.754 3.034 1.00 89.31 93 CYS A O 1
ATOM 729 N N . SER A 1 94 ? -3.541 -4.705 5.268 1.00 90.25 94 SER A N 1
ATOM 730 C CA . SER A 1 94 ? -2.239 -4.059 5.462 1.00 90.25 94 SER A CA 1
ATOM 731 C C . SER A 1 94 ? -1.084 -4.983 5.057 1.00 90.25 94 SER A C 1
ATOM 733 O O . SER A 1 94 ? -0.155 -4.543 4.391 1.00 90.25 94 SER A O 1
ATOM 735 N N . LEU A 1 95 ? -1.161 -6.281 5.362 1.00 91.25 95 LEU A N 1
ATOM 736 C CA . LEU A 1 95 ? -0.172 -7.266 4.921 1.00 91.25 95 LEU A CA 1
ATOM 737 C C . LEU A 1 95 ? -0.133 -7.390 3.390 1.00 91.25 95 LEU A C 1
ATOM 739 O O . LEU A 1 95 ? 0.945 -7.420 2.794 1.00 91.25 95 LEU A O 1
ATOM 743 N N . ALA A 1 96 ? -1.300 -7.426 2.746 1.00 92.06 96 ALA A N 1
ATOM 744 C CA . ALA A 1 96 ? -1.404 -7.455 1.292 1.00 92.06 96 ALA A CA 1
ATOM 745 C C . ALA A 1 96 ? -0.800 -6.195 0.647 1.00 92.06 96 ALA A C 1
ATOM 747 O O . ALA A 1 96 ? -0.075 -6.295 -0.338 1.00 92.06 96 ALA A O 1
ATOM 748 N N . LEU A 1 97 ? -1.025 -5.017 1.236 1.00 91.38 97 LEU A N 1
ATOM 749 C CA . LEU A 1 97 ? -0.388 -3.774 0.796 1.00 91.38 97 LEU A CA 1
ATOM 750 C C . LEU A 1 97 ? 1.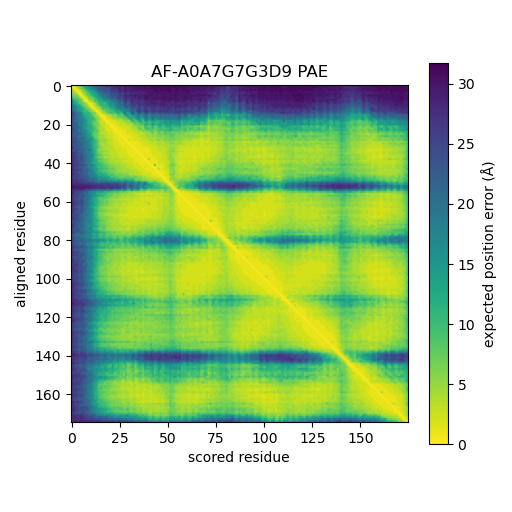128 -3.810 0.989 1.00 91.38 97 LEU A C 1
ATOM 752 O O . LEU A 1 97 ? 1.860 -3.487 0.058 1.00 91.38 97 LEU A O 1
ATOM 756 N N . ALA A 1 98 ? 1.609 -4.234 2.161 1.00 93.19 98 ALA A N 1
ATOM 757 C CA . ALA A 1 98 ? 3.037 -4.309 2.456 1.00 93.19 98 ALA A CA 1
ATOM 758 C C . ALA A 1 98 ? 3.764 -5.208 1.448 1.00 93.19 98 ALA A C 1
ATOM 760 O O . ALA A 1 98 ? 4.704 -4.776 0.781 1.00 93.19 98 ALA A O 1
ATOM 761 N N . THR A 1 99 ? 3.264 -6.432 1.281 1.00 92.50 99 THR A N 1
ATOM 762 C CA . THR A 1 99 ? 3.821 -7.409 0.340 1.00 92.50 99 THR A CA 1
ATOM 763 C C . THR A 1 99 ? 3.678 -6.959 -1.114 1.00 92.50 99 THR A C 1
ATOM 765 O O . THR A 1 99 ? 4.610 -7.134 -1.898 1.00 92.50 99 THR A O 1
ATOM 768 N N . GLY A 1 100 ? 2.578 -6.289 -1.468 1.00 91.00 100 GLY A N 1
ATOM 769 C CA . GLY A 1 100 ? 2.384 -5.677 -2.778 1.00 91.00 100 GLY A CA 1
ATOM 770 C C . GLY A 1 100 ? 3.415 -4.590 -3.090 1.00 91.00 100 GLY A C 1
ATOM 771 O O . GLY A 1 100 ? 4.056 -4.642 -4.140 1.00 91.00 100 GLY A O 1
ATOM 772 N N . PHE A 1 101 ? 3.634 -3.628 -2.186 1.00 91.88 101 PHE A N 1
ATOM 773 C CA . PHE A 1 101 ? 4.635 -2.572 -2.388 1.00 91.88 101 PHE A CA 1
ATOM 774 C C . PHE A 1 101 ? 6.051 -3.141 -2.471 1.00 91.88 101 PHE A C 1
ATOM 776 O O . PHE A 1 101 ? 6.839 -2.698 -3.306 1.00 91.88 101 PHE A O 1
ATOM 783 N N . THR A 1 102 ? 6.365 -4.162 -1.668 1.00 91.06 102 THR A N 1
ATOM 784 C CA . THR A 1 102 ? 7.629 -4.901 -1.775 1.00 91.06 102 THR A CA 1
ATOM 785 C C . THR A 1 102 ? 7.769 -5.578 -3.139 1.00 91.06 102 THR A C 1
ATOM 787 O O . THR A 1 102 ? 8.808 -5.458 -3.784 1.00 91.06 102 THR A O 1
ATOM 790 N N . SER A 1 103 ? 6.718 -6.237 -3.624 1.00 90.38 103 SER A N 1
ATOM 791 C CA . SER A 1 103 ? 6.721 -6.889 -4.934 1.00 90.38 103 SER A CA 1
ATOM 792 C C . SER A 1 103 ? 6.944 -5.891 -6.076 1.00 90.38 103 SER A C 1
ATOM 794 O O . SER A 1 103 ? 7.746 -6.140 -6.976 1.00 90.38 103 SER A O 1
ATOM 796 N N . VAL A 1 104 ? 6.274 -4.737 -6.026 1.00 89.00 104 VAL A N 1
ATOM 797 C CA . VAL A 1 104 ? 6.435 -3.653 -7.006 1.00 89.00 104 VAL A CA 1
ATOM 798 C C . VAL A 1 104 ? 7.840 -3.048 -6.948 1.00 89.00 104 VAL A C 1
ATOM 800 O O . VAL A 1 104 ? 8.431 -2.781 -7.992 1.00 89.00 104 VAL A O 1
ATOM 803 N N . LEU A 1 105 ? 8.411 -2.880 -5.751 1.00 89.94 105 LEU A N 1
ATOM 804 C CA . LEU A 1 105 ? 9.796 -2.439 -5.573 1.00 89.94 105 LEU A CA 1
ATOM 805 C C . LEU A 1 105 ? 10.766 -3.378 -6.293 1.00 89.94 105 LEU A C 1
ATOM 807 O O . LEU A 1 105 ? 11.596 -2.910 -7.072 1.00 89.94 105 LEU A O 1
ATOM 811 N N . PHE A 1 106 ? 10.645 -4.689 -6.073 1.00 88.62 106 PHE A N 1
ATOM 812 C CA . PHE A 1 106 ? 11.517 -5.672 -6.718 1.00 88.62 106 PHE A CA 1
ATOM 813 C C . PHE A 1 106 ? 11.336 -5.716 -8.237 1.00 88.62 106 PHE A C 1
ATOM 815 O O . PHE A 1 106 ? 12.321 -5.886 -8.956 1.00 88.62 106 PHE A O 1
ATOM 822 N N . LEU A 1 107 ? 10.112 -5.501 -8.729 1.00 86.00 107 LEU A N 1
ATOM 823 C CA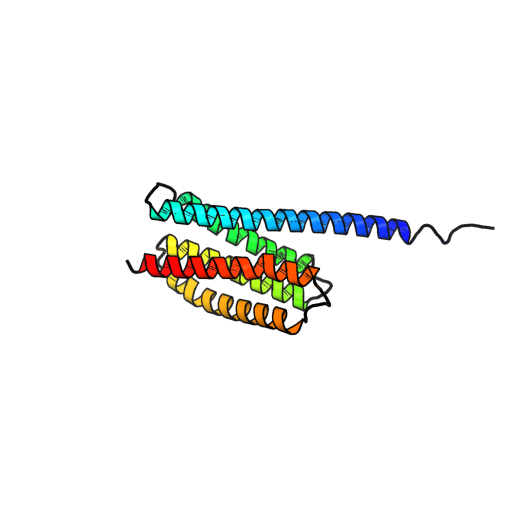 . LEU A 1 107 ? 9.848 -5.383 -10.162 1.00 86.00 107 LEU A CA 1
ATOM 824 C C . LEU A 1 107 ? 10.547 -4.150 -10.762 1.00 86.00 107 LEU A C 1
ATOM 826 O O . LEU A 1 107 ? 11.216 -4.260 -11.784 1.00 86.00 107 LEU A O 1
ATOM 830 N N . PHE A 1 108 ? 10.485 -2.991 -10.098 1.00 83.12 108 PHE A N 1
ATOM 831 C CA . PHE A 1 108 ? 11.189 -1.778 -10.543 1.00 83.12 108 PHE A CA 1
ATOM 832 C C . PHE A 1 108 ? 12.716 -1.870 -10.483 1.00 83.12 108 PHE A C 1
ATOM 834 O O . PHE A 1 108 ? 13.388 -1.074 -11.145 1.00 83.12 108 PHE A O 1
ATOM 841 N N . GLN A 1 109 ? 13.250 -2.776 -9.664 1.00 85.25 109 GLN A N 1
ATOM 842 C CA . GLN A 1 109 ? 14.679 -3.079 -9.573 1.00 85.25 109 GLN A CA 1
ATOM 843 C C . GLN A 1 109 ? 15.127 -4.151 -10.579 1.00 85.25 109 GLN A C 1
ATOM 845 O O . GLN A 1 109 ? 16.311 -4.468 -10.627 1.00 85.25 109 GLN A O 1
ATOM 850 N N . GLY A 1 110 ? 14.212 -4.727 -11.370 1.00 81.94 110 GLY A N 1
ATOM 851 C CA . GLY A 1 110 ? 14.544 -5.790 -12.321 1.00 81.94 110 GLY A CA 1
ATOM 852 C C . GLY A 1 110 ? 15.015 -7.081 -11.647 1.00 81.94 110 GLY A C 1
ATOM 853 O O . GLY A 1 110 ? 15.771 -7.850 -12.235 1.00 81.94 110 GLY A O 1
ATOM 854 N N . TRP A 1 111 ? 14.610 -7.330 -10.397 1.00 86.12 111 TRP A N 1
ATOM 855 C CA . TRP A 1 111 ? 15.036 -8.530 -9.683 1.00 86.12 111 TRP A CA 1
ATOM 856 C C . TRP A 1 111 ? 14.356 -9.771 -10.266 1.00 86.12 111 TRP A C 1
ATOM 858 O O . TRP A 1 111 ? 13.133 -9.814 -10.391 1.00 86.12 111 TRP A O 1
ATOM 868 N N . TRP A 1 112 ? 15.131 -10.809 -10.579 1.00 80.50 112 TRP A N 1
ATOM 869 C CA . TRP A 1 112 ? 14.641 -12.051 -11.193 1.00 80.50 112 TRP A CA 1
ATOM 870 C C . TRP A 1 112 ? 13.519 -12.742 -10.393 1.00 80.50 112 TRP A C 1
ATOM 872 O O . TRP A 1 112 ? 12.561 -13.248 -10.973 1.00 80.50 112 TRP A O 1
ATOM 882 N N . GLY A 1 113 ? 13.574 -12.696 -9.057 1.00 82.50 113 GLY A N 1
ATOM 883 C CA . GLY A 1 113 ? 12.536 -13.251 -8.182 1.00 82.50 113 GLY A CA 1
ATOM 884 C C . GLY A 1 113 ? 11.249 -12.416 -8.099 1.00 82.50 113 GLY A C 1
ATOM 885 O O . GLY A 1 113 ? 10.295 -12.826 -7.435 1.00 82.50 113 GLY A O 1
ATOM 886 N N . SER A 1 114 ? 11.178 -11.263 -8.777 1.00 83.38 114 SER A N 1
ATOM 887 C CA . SER A 1 114 ? 9.984 -10.405 -8.792 1.00 83.38 114 SER A CA 1
ATOM 888 C C . SER A 1 114 ? 8.757 -11.114 -9.372 1.00 83.38 114 SER A C 1
ATOM 890 O O . SER A 1 114 ? 7.658 -10.916 -8.865 1.00 83.38 114 SER A O 1
ATOM 892 N N . GLY A 1 115 ? 8.922 -12.006 -10.355 1.00 82.12 115 GLY A N 1
ATOM 893 C CA . GLY A 1 115 ? 7.810 -12.786 -10.913 1.00 82.12 115 GLY A CA 1
ATOM 894 C C . GLY A 1 115 ? 7.159 -13.727 -9.891 1.00 82.12 115 GLY A C 1
ATOM 895 O O . GLY A 1 115 ? 5.932 -13.830 -9.824 1.00 82.12 115 GLY A O 1
ATOM 896 N N . ILE A 1 116 ? 7.966 -14.362 -9.036 1.00 85.44 116 ILE A N 1
ATOM 897 C CA . ILE A 1 116 ? 7.480 -15.241 -7.959 1.00 85.44 116 ILE A CA 1
ATOM 898 C C . ILE A 1 116 ? 6.753 -14.410 -6.892 1.00 85.44 116 ILE A C 1
ATOM 900 O O . ILE A 1 116 ? 5.661 -14.759 -6.452 1.00 85.44 116 ILE A O 1
ATOM 904 N N . LEU A 1 117 ? 7.315 -13.259 -6.516 1.00 86.88 117 LEU A N 1
ATOM 905 C CA . LEU A 1 117 ? 6.662 -12.336 -5.586 1.00 86.88 117 LEU A CA 1
ATOM 906 C C . LEU A 1 117 ? 5.321 -11.830 -6.125 1.00 86.88 117 LEU A C 1
ATOM 908 O O . LEU A 1 117 ? 4.336 -11.841 -5.394 1.00 86.88 117 LEU A O 1
ATOM 912 N N . ILE A 1 118 ? 5.242 -11.444 -7.398 1.00 85.50 118 ILE A N 1
ATOM 913 C CA . ILE A 1 118 ? 3.994 -10.958 -8.001 1.00 85.50 118 ILE A CA 1
ATOM 914 C C . ILE A 1 118 ? 2.946 -12.068 -8.037 1.00 85.50 118 ILE A C 1
ATOM 916 O O . ILE A 1 118 ? 1.799 -11.831 -7.673 1.00 85.50 118 ILE A O 1
ATOM 920 N N . THR A 1 119 ? 3.323 -13.284 -8.429 1.00 85.69 119 THR A N 1
ATOM 921 C CA . THR A 1 119 ? 2.381 -14.416 -8.493 1.00 85.69 119 THR A CA 1
ATOM 922 C C . THR A 1 119 ? 1.832 -14.813 -7.123 1.00 85.69 119 THR A C 1
ATOM 924 O O . THR A 1 119 ? 0.678 -15.223 -7.040 1.00 85.69 119 THR A O 1
ATOM 927 N N . LEU A 1 120 ? 2.601 -14.631 -6.045 1.00 86.06 120 LEU A N 1
ATOM 928 C CA . LEU A 1 120 ? 2.141 -14.863 -4.671 1.00 86.06 120 LEU A CA 1
ATOM 929 C C . LEU A 1 120 ? 1.331 -13.688 -4.102 1.00 86.06 120 LEU A C 1
ATOM 931 O O . LEU A 1 120 ? 0.345 -13.891 -3.394 1.00 86.06 120 LEU A O 1
ATOM 935 N N . THR A 1 121 ? 1.733 -12.452 -4.396 1.00 88.06 121 THR A N 1
ATOM 936 C CA . THR A 1 121 ? 1.145 -11.249 -3.782 1.00 88.06 121 THR A CA 1
ATOM 937 C C . THR A 1 121 ? -0.082 -10.732 -4.524 1.00 88.06 121 THR A C 1
ATOM 939 O O . THR A 1 121 ? -0.998 -10.221 -3.884 1.00 88.06 121 THR A O 1
ATOM 942 N N . ALA A 1 122 ? -0.170 -10.915 -5.843 1.00 85.31 122 ALA A N 1
ATOM 943 C CA . ALA A 1 122 ? -1.332 -10.532 -6.642 1.00 85.31 122 ALA A CA 1
ATOM 944 C C . ALA A 1 122 ? -2.647 -11.205 -6.196 1.00 85.31 122 ALA A C 1
ATOM 946 O O . ALA A 1 122 ? -3.621 -10.476 -5.996 1.00 85.31 122 ALA A O 1
ATOM 947 N N . PRO A 1 123 ? -2.729 -12.538 -5.986 1.00 87.19 123 PRO A N 1
ATOM 948 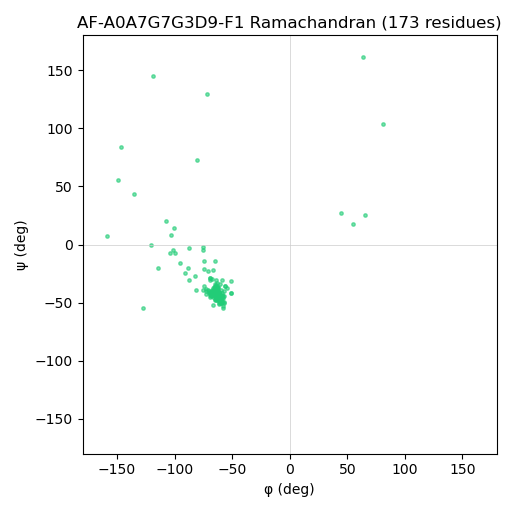C CA . PRO A 1 123 ? -3.964 -13.158 -5.506 1.00 87.19 123 PRO A CA 1
ATOM 949 C C . PRO A 1 123 ? -4.315 -12.690 -4.090 1.00 87.19 123 PRO A C 1
ATOM 951 O O . PRO A 1 123 ? -5.480 -12.420 -3.810 1.00 87.19 123 PRO A O 1
ATOM 954 N N . LEU A 1 124 ? -3.317 -12.506 -3.218 1.00 89.19 124 LEU A N 1
ATOM 955 C CA . LEU A 1 124 ? -3.528 -11.975 -1.871 1.00 89.19 124 LEU A CA 1
ATOM 956 C C . LEU A 1 124 ? -4.102 -10.549 -1.911 1.00 89.19 124 LEU A C 1
ATOM 958 O O . LEU A 1 124 ? -5.068 -10.244 -1.208 1.00 89.19 124 LEU A O 1
ATOM 962 N N . ALA A 1 125 ? -3.547 -9.684 -2.763 1.00 87.00 125 ALA A N 1
ATOM 963 C CA . ALA A 1 125 ? -4.029 -8.326 -2.984 1.00 87.00 125 ALA A CA 1
ATOM 964 C C . ALA A 1 125 ? -5.442 -8.306 -3.586 1.00 87.00 125 ALA A C 1
ATOM 966 O O . ALA A 1 125 ? -6.285 -7.538 -3.133 1.00 87.00 125 ALA A O 1
ATOM 967 N N . ALA A 1 126 ? -5.735 -9.180 -4.552 1.00 87.44 126 ALA A N 1
ATOM 968 C CA . ALA A 1 126 ? -7.058 -9.278 -5.161 1.00 87.44 126 ALA A CA 1
ATOM 969 C C . ALA A 1 126 ? -8.122 -9.734 -4.152 1.00 87.44 126 ALA A C 1
ATOM 971 O O . ALA A 1 126 ? -9.169 -9.101 -4.027 1.00 87.44 126 ALA A O 1
ATOM 972 N N . VAL A 1 127 ? -7.844 -10.795 -3.390 1.00 89.56 127 VAL A N 1
ATOM 973 C CA . VAL A 1 127 ? -8.776 -11.329 -2.388 1.00 89.56 127 VAL A CA 1
ATOM 974 C C . VAL A 1 127 ? -9.023 -10.305 -1.280 1.00 89.56 127 VAL A C 1
ATOM 976 O O . VAL A 1 127 ? -10.173 -10.020 -0.956 1.00 89.56 127 VAL A O 1
ATOM 979 N N . SER A 1 128 ? -7.968 -9.697 -0.733 1.00 88.50 128 SER A N 1
ATOM 980 C CA . SER A 1 128 ? -8.107 -8.664 0.304 1.00 88.50 128 SER A CA 1
ATOM 981 C C . SER A 1 128 ? -8.861 -7.428 -0.194 1.00 88.50 128 SER A C 1
ATOM 983 O O . SER A 1 128 ? -9.740 -6.939 0.515 1.00 88.50 128 SER A O 1
ATOM 985 N N . LEU A 1 129 ? -8.605 -6.970 -1.424 1.00 88.19 129 LEU A N 1
ATOM 986 C CA . LEU A 1 129 ? -9.338 -5.863 -2.036 1.00 88.19 129 LEU A CA 1
ATOM 987 C C . LEU A 1 129 ? -10.826 -6.194 -2.219 1.00 88.19 129 LEU A C 1
ATOM 989 O O . LEU A 1 129 ? -11.678 -5.378 -1.870 1.00 88.19 129 LEU A O 1
ATOM 993 N N . LEU A 1 130 ? -11.154 -7.390 -2.719 1.00 89.12 130 LEU A N 1
ATOM 994 C CA . LEU A 1 130 ? -12.540 -7.835 -2.889 1.00 89.12 130 LEU A CA 1
ATOM 995 C C . LEU A 1 130 ? -13.282 -7.909 -1.551 1.00 89.12 130 LEU A C 1
ATOM 997 O O . LEU A 1 130 ? -14.404 -7.412 -1.443 1.00 89.12 130 LEU A O 1
ATOM 1001 N N . ILE A 1 131 ? -12.649 -8.471 -0.518 1.00 87.19 131 ILE A N 1
ATOM 1002 C CA . ILE A 1 131 ? -13.232 -8.546 0.827 1.00 87.19 131 ILE A CA 1
ATOM 1003 C C . ILE A 1 131 ? -13.415 -7.136 1.406 1.00 87.19 131 ILE A C 1
ATOM 1005 O O . ILE A 1 131 ? -14.466 -6.842 1.978 1.00 87.19 131 ILE A O 1
ATOM 1009 N N . LEU A 1 132 ? -12.439 -6.239 1.227 1.00 85.69 132 LEU A N 1
ATOM 1010 C CA . LEU A 1 132 ? -12.522 -4.852 1.685 1.00 85.69 132 LEU A CA 1
ATOM 1011 C C . LEU A 1 132 ? -13.693 -4.111 1.023 1.00 85.69 132 LEU A C 1
ATOM 1013 O O . LEU A 1 132 ? -14.479 -3.464 1.717 1.00 85.69 132 LEU A O 1
ATOM 1017 N N . ILE A 1 133 ? -13.847 -4.237 -0.298 1.00 85.81 133 ILE A N 1
ATOM 1018 C CA . ILE A 1 133 ? -14.959 -3.637 -1.048 1.00 85.81 133 ILE A CA 1
ATOM 1019 C C . 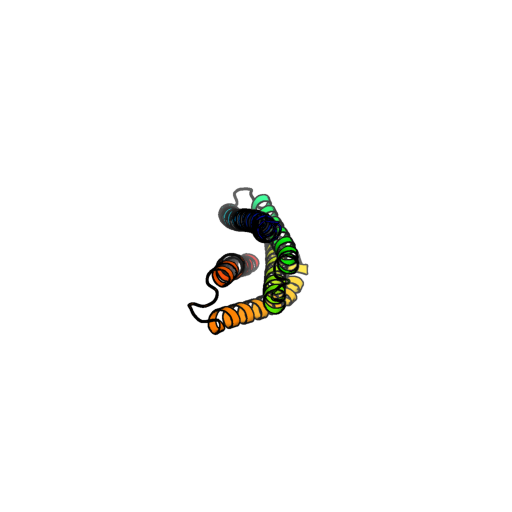ILE A 1 133 ? -16.295 -4.225 -0.582 1.00 85.81 133 ILE A C 1
ATOM 1021 O O . ILE A 1 133 ? -17.215 -3.468 -0.263 1.00 85.81 133 ILE A O 1
ATOM 1025 N N . GLY A 1 134 ? -16.397 -5.553 -0.477 1.00 83.75 134 GLY A N 1
ATOM 1026 C CA . GLY A 1 134 ? -17.604 -6.234 -0.003 1.00 83.75 134 GLY A CA 1
ATOM 1027 C C . GLY A 1 134 ? -18.025 -5.764 1.391 1.00 83.75 134 GLY A C 1
ATOM 1028 O O . GLY A 1 134 ? -19.188 -5.422 1.613 1.00 83.75 134 GLY A O 1
ATOM 1029 N N . PHE A 1 135 ? -17.066 -5.634 2.307 1.00 81.69 135 PHE A N 1
ATOM 1030 C CA . PHE A 1 135 ? -17.306 -5.130 3.656 1.00 81.69 135 PHE A CA 1
ATOM 1031 C C . PHE A 1 135 ? -17.780 -3.668 3.664 1.00 81.69 135 PHE A C 1
ATOM 1033 O O . PHE A 1 135 ? -18.708 -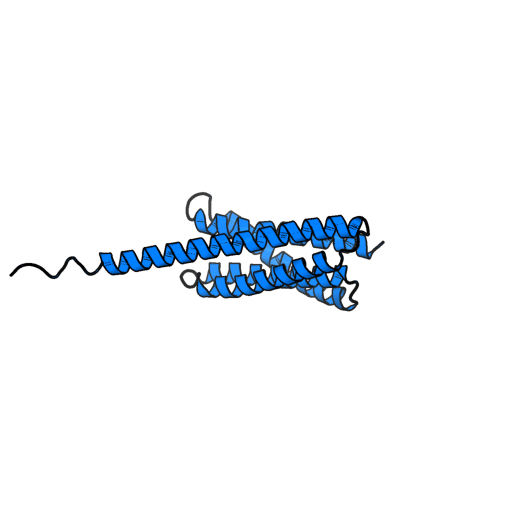3.307 4.394 1.00 81.69 135 PHE A O 1
ATOM 1040 N N . ILE A 1 136 ? -17.180 -2.814 2.827 1.00 79.44 136 ILE A N 1
ATOM 1041 C CA . ILE A 1 136 ? -17.576 -1.406 2.686 1.00 79.44 136 ILE A CA 1
ATOM 1042 C C . ILE A 1 136 ? -19.005 -1.285 2.144 1.00 79.44 136 ILE A C 1
ATOM 1044 O O . ILE A 1 136 ? -19.721 -0.374 2.570 1.00 79.44 136 ILE A O 1
ATOM 1048 N N . LEU A 1 137 ? -19.423 -2.161 1.228 1.00 79.81 137 LEU A N 1
ATOM 1049 C CA . LEU A 1 137 ? -20.770 -2.163 0.648 1.00 79.81 137 LEU A CA 1
ATOM 1050 C C . LEU A 1 137 ? -21.831 -2.670 1.639 1.00 79.81 137 LEU A C 1
ATOM 1052 O O . LEU A 1 137 ? -22.898 -2.069 1.742 1.00 79.81 137 LEU A O 1
ATOM 1056 N N . GLN A 1 138 ? -21.526 -3.711 2.420 1.00 77.75 138 GLN A N 1
ATOM 1057 C CA . GLN A 1 138 ? -22.472 -4.324 3.364 1.00 77.75 138 GLN A CA 1
ATOM 1058 C C . GLN A 1 138 ? -22.821 -3.445 4.579 1.00 77.75 138 GLN A C 1
ATOM 1060 O O . GLN A 1 138 ? -23.918 -3.562 5.120 1.00 77.75 138 GLN A O 1
ATOM 1065 N N . GLN A 1 139 ? -21.932 -2.555 5.037 1.00 67.56 139 GLN A N 1
ATOM 1066 C CA . GLN A 1 139 ? -22.148 -1.825 6.299 1.00 67.56 139 GLN A CA 1
ATOM 1067 C C . GLN A 1 139 ? -23.188 -0.683 6.270 1.00 67.56 139 GLN A C 1
ATOM 1069 O O . GLN A 1 139 ? -23.497 -0.133 7.331 1.00 67.56 139 GLN A O 1
ATOM 1074 N N . GLY A 1 140 ? -23.769 -0.332 5.117 1.00 56.00 140 GLY A N 1
ATOM 1075 C CA . GLY A 1 140 ? -24.752 0.758 5.009 1.00 56.00 140 GLY A CA 1
ATOM 1076 C C . GLY A 1 140 ? -24.191 2.151 5.365 1.00 56.00 140 GLY A C 1
ATOM 1077 O O . GLY A 1 140 ? -23.139 2.306 5.984 1.00 56.00 140 GLY A O 1
ATOM 1078 N N . PHE A 1 141 ? -24.872 3.223 4.947 1.00 53.75 141 PHE A N 1
ATOM 1079 C CA . PHE A 1 141 ? -24.287 4.576 4.962 1.00 53.75 141 PHE A CA 1
ATOM 1080 C C . PHE A 1 141 ? -24.100 5.211 6.355 1.00 53.75 141 PHE A C 1
ATOM 1082 O O . PHE A 1 141 ? -23.251 6.089 6.497 1.00 53.75 141 PHE A O 1
ATOM 1089 N N . ASN A 1 142 ? -24.838 4.779 7.388 1.00 53.69 142 ASN A N 1
ATOM 1090 C CA . ASN A 1 142 ? -25.012 5.604 8.594 1.00 53.69 142 ASN A CA 1
ATOM 1091 C C . ASN A 1 142 ? -24.408 5.064 9.900 1.00 53.69 142 ASN A C 1
ATOM 1093 O O . ASN A 1 142 ? -24.186 5.846 10.822 1.00 53.69 142 ASN A O 1
ATOM 1097 N N . ARG A 1 143 ? -24.114 3.762 10.037 1.00 49.97 143 ARG A N 1
ATOM 1098 C CA . ARG A 1 143 ? -23.926 3.193 11.389 1.00 49.97 143 ARG A CA 1
ATOM 1099 C C . ARG A 1 143 ? -22.502 3.279 11.954 1.00 49.97 143 ARG A C 1
ATOM 1101 O O . ARG A 1 143 ? -22.362 3.223 13.170 1.00 49.97 143 ARG A O 1
ATOM 1108 N N . ARG A 1 144 ? -21.448 3.456 11.135 1.00 61.38 144 ARG A N 1
ATOM 1109 C CA . ARG A 1 144 ? -20.036 3.532 11.602 1.00 61.38 144 ARG A CA 1
ATOM 1110 C C . ARG A 1 144 ? -19.116 4.419 10.744 1.00 61.38 144 ARG A C 1
ATOM 1112 O O . ARG A 1 144 ? -18.053 3.992 10.291 1.00 61.38 144 ARG A O 1
ATOM 1119 N N . ARG A 1 145 ? -19.494 5.687 10.546 1.00 62.91 145 ARG A N 1
ATOM 1120 C CA . ARG A 1 145 ? -18.790 6.646 9.661 1.00 62.91 145 ARG A CA 1
ATOM 1121 C C . ARG A 1 145 ? -17.275 6.750 9.915 1.00 62.91 145 ARG A C 1
ATOM 1123 O O . ARG A 1 145 ? -16.509 6.754 8.958 1.00 62.91 145 ARG A O 1
ATOM 1130 N N . LYS A 1 146 ? -16.831 6.761 11.181 1.00 64.12 146 LYS A N 1
ATOM 1131 C CA . LYS A 1 146 ? -15.400 6.867 11.545 1.00 64.12 146 LYS A CA 1
ATOM 1132 C C . LYS A 1 146 ? -14.578 5.631 11.144 1.00 64.12 146 LYS A C 1
ATOM 1134 O O . LYS A 1 146 ? -13.484 5.779 10.614 1.00 64.12 146 LYS A O 1
ATOM 1139 N N . GLN A 1 147 ? -15.115 4.424 11.345 1.00 65.25 147 GLN A N 1
ATOM 1140 C CA . GLN A 1 147 ? -14.429 3.175 10.976 1.00 65.25 147 GLN A CA 1
ATOM 1141 C C . GLN A 1 147 ? -14.370 2.998 9.455 1.00 65.25 147 GLN A C 1
ATOM 1143 O O . GLN A 1 147 ? -13.342 2.601 8.918 1.00 65.25 147 GLN A O 1
ATOM 1148 N N . ARG A 1 148 ? -15.445 3.360 8.745 1.00 67.62 148 ARG A N 1
ATOM 1149 C CA . ARG A 1 148 ? -15.488 3.302 7.278 1.00 67.62 148 ARG A CA 1
ATOM 1150 C C . ARG A 1 148 ? -14.530 4.310 6.641 1.00 67.62 148 ARG A C 1
ATOM 1152 O O . ARG A 1 148 ? -13.849 3.960 5.689 1.00 67.62 148 ARG A O 1
ATOM 1159 N N . PHE A 1 149 ? -14.438 5.524 7.191 1.00 68.06 149 PHE A N 1
ATOM 1160 C CA . PHE A 1 149 ? -13.478 6.532 6.733 1.00 68.06 149 PHE A CA 1
ATOM 1161 C C . PHE A 1 149 ? -12.033 6.054 6.906 1.00 68.06 149 PHE A C 1
ATOM 1163 O O . PHE A 1 149 ? -11.235 6.177 5.987 1.00 68.06 149 PHE A O 1
ATOM 1170 N N . PHE A 1 150 ? -11.726 5.426 8.043 1.00 68.50 150 PHE A N 1
ATOM 1171 C CA . PHE A 1 150 ? -10.422 4.816 8.278 1.00 68.50 150 PHE A CA 1
ATOM 1172 C C . PHE A 1 150 ? -10.094 3.725 7.243 1.00 68.50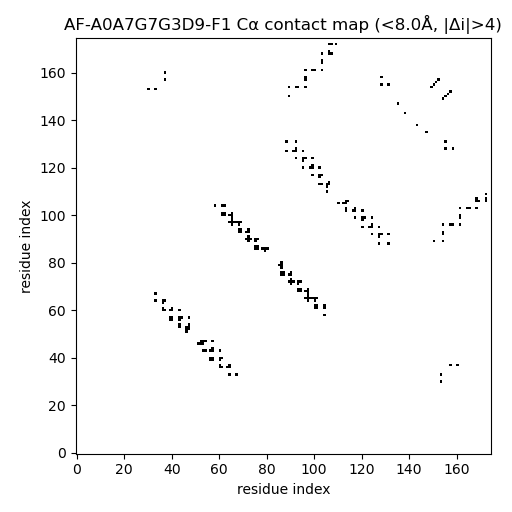 150 PHE A C 1
ATOM 1174 O O . PHE A 1 150 ? -9.046 3.781 6.609 1.00 68.50 150 PHE A O 1
ATOM 1181 N N . LEU A 1 151 ? -11.007 2.773 7.014 1.00 71.69 151 LEU A N 1
ATOM 1182 C CA . LEU A 1 151 ? -10.809 1.703 6.025 1.00 71.69 151 LEU A CA 1
ATOM 1183 C C . LEU A 1 151 ? -10.680 2.246 4.590 1.00 71.69 151 LEU A C 1
ATOM 1185 O O . LEU A 1 151 ? -9.846 1.780 3.819 1.00 71.69 151 LEU A O 1
ATOM 1189 N N . LEU A 1 152 ? -11.478 3.250 4.223 1.00 70.50 152 LEU A N 1
ATOM 1190 C CA . LEU A 1 152 ? -11.424 3.870 2.898 1.00 70.50 152 LEU A CA 1
ATOM 1191 C C . LEU A 1 152 ? -10.108 4.625 2.682 1.00 70.50 152 LEU A C 1
ATOM 1193 O O . LEU A 1 152 ? -9.408 4.385 1.700 1.00 70.50 152 LEU A O 1
ATOM 1197 N N . CYS A 1 153 ? -9.751 5.517 3.603 1.00 74.31 153 CYS A N 1
ATOM 1198 C CA . CYS A 1 153 ? -8.585 6.372 3.431 1.00 74.31 153 CYS A CA 1
ATOM 1199 C C . CYS A 1 153 ? -7.263 5.625 3.634 1.00 74.31 153 CYS A C 1
ATOM 1201 O O . CYS A 1 153 ? -6.312 5.907 2.914 1.00 74.31 153 CYS A O 1
ATOM 1203 N N . ASN A 1 154 ? -7.185 4.666 4.558 1.00 79.44 154 ASN A N 1
ATOM 1204 C CA . ASN A 1 154 ? -5.910 4.026 4.909 1.00 79.44 154 ASN A CA 1
ATOM 1205 C C . ASN A 1 154 ? -5.689 2.655 4.283 1.00 79.44 154 ASN A C 1
ATOM 1207 O O . ASN A 1 154 ? -4.615 2.088 4.463 1.00 79.44 154 ASN A O 1
ATOM 1211 N N . LEU A 1 155 ? -6.674 2.104 3.572 1.00 81.50 155 LEU A N 1
ATOM 1212 C CA . LEU A 1 155 ? -6.508 0.834 2.863 1.00 81.50 155 LEU A CA 1
ATOM 1213 C C . LEU A 1 155 ? -6.920 0.965 1.402 1.00 81.50 155 LEU A C 1
ATOM 1215 O O . LEU A 1 155 ? -6.101 0.699 0.528 1.00 81.50 155 LEU A O 1
ATOM 1219 N N . LEU A 1 156 ? -8.143 1.428 1.114 1.00 85.88 156 LEU A N 1
ATOM 1220 C CA . LEU A 1 156 ? -8.646 1.443 -0.265 1.00 85.88 156 LEU A CA 1
ATOM 1221 C C . LEU A 1 156 ? -7.827 2.367 -1.183 1.00 85.88 156 LEU A C 1
ATOM 1223 O O . LEU A 1 156 ? -7.459 1.962 -2.284 1.00 85.88 156 LEU A O 1
ATOM 1227 N N . ILE A 1 157 ? -7.510 3.585 -0.731 1.00 87.06 157 ILE A N 1
ATOM 1228 C CA . ILE A 1 157 ? -6.679 4.518 -1.510 1.00 87.06 157 ILE A CA 1
ATOM 1229 C C . ILE A 1 157 ? -5.274 3.937 -1.763 1.00 87.06 157 ILE A C 1
ATOM 1231 O O . ILE A 1 157 ? -4.875 3.866 -2.927 1.00 87.06 157 ILE A O 1
ATOM 1235 N N . PRO A 1 158 ? -4.540 3.450 -0.742 1.00 88.62 158 PRO A N 1
ATOM 1236 C CA . PRO A 1 158 ? -3.277 2.745 -0.955 1.00 88.62 158 PRO A CA 1
ATOM 1237 C C . PRO A 1 158 ? -3.360 1.557 -1.917 1.00 88.62 158 PRO A C 1
ATOM 1239 O O . PRO A 1 158 ? -2.444 1.375 -2.713 1.00 88.62 158 PRO A O 1
ATOM 1242 N N . PHE A 1 159 ? -4.452 0.783 -1.902 1.00 88.69 159 PHE A N 1
ATOM 1243 C CA . PHE A 1 159 ? -4.675 -0.298 -2.870 1.00 88.69 159 PHE A CA 1
ATOM 1244 C C . PHE A 1 159 ? -4.788 0.229 -4.298 1.00 88.69 159 PHE A C 1
ATOM 1246 O O . PHE A 1 159 ? -4.179 -0.328 -5.208 1.00 88.69 159 PHE A O 1
ATOM 1253 N N . GLY A 1 160 ? -5.532 1.319 -4.499 1.00 87.50 160 GLY A N 1
ATOM 1254 C CA . GLY A 1 160 ? -5.624 1.977 -5.801 1.00 87.50 160 GLY A CA 1
ATOM 1255 C C . GLY A 1 160 ? -4.254 2.434 -6.309 1.00 87.50 160 GLY A C 1
ATOM 1256 O O . GLY A 1 160 ? -3.907 2.185 -7.463 1.00 87.50 160 GLY A O 1
ATOM 1257 N N . VAL A 1 161 ? -3.438 3.030 -5.433 1.00 89.75 161 VAL A N 1
ATOM 1258 C CA . VAL A 1 161 ? -2.065 3.438 -5.774 1.00 89.75 161 VAL A CA 1
ATOM 1259 C C . VAL A 1 161 ? -1.180 2.230 -6.080 1.00 89.75 161 VAL A C 1
ATOM 1261 O O . VAL A 1 161 ? -0.436 2.259 -7.056 1.00 89.75 161 VAL A O 1
ATOM 1264 N N . LEU A 1 162 ? -1.279 1.152 -5.300 1.00 90.38 162 LEU A N 1
ATOM 1265 C CA . LEU A 1 162 ? -0.537 -0.084 -5.542 1.00 90.38 162 LEU A CA 1
ATOM 1266 C C . LEU A 1 162 ? -0.860 -0.679 -6.921 1.00 90.38 162 LEU A C 1
ATOM 1268 O O . LEU A 1 162 ? 0.057 -1.069 -7.640 1.00 90.38 162 LEU A O 1
ATOM 1272 N N . LEU A 1 163 ? -2.138 -0.717 -7.312 1.00 89.12 163 LEU A N 1
ATOM 1273 C CA . LEU A 1 163 ? -2.559 -1.198 -8.632 1.00 89.12 163 LEU A CA 1
ATOM 1274 C C . LEU A 1 163 ? -2.009 -0.314 -9.760 1.00 89.12 163 LEU A C 1
ATOM 1276 O O . LEU A 1 163 ? -1.476 -0.827 -10.746 1.00 89.12 163 LEU A O 1
ATOM 1280 N N . LEU A 1 164 ? -2.079 1.011 -9.605 1.00 89.31 164 LEU A N 1
ATOM 1281 C CA . LEU A 1 164 ? -1.488 1.954 -10.559 1.00 89.31 164 LEU A CA 1
ATOM 1282 C C . LEU A 1 164 ? 0.027 1.746 -10.688 1.00 89.31 164 LEU A C 1
ATOM 1284 O O . LEU A 1 164 ? 0.540 1.607 -11.794 1.00 89.31 164 LEU A O 1
ATOM 1288 N N . LEU A 1 165 ? 0.752 1.645 -9.575 1.00 87.19 165 LEU A N 1
ATOM 1289 C CA . LEU A 1 165 ? 2.192 1.390 -9.596 1.00 87.19 165 LEU A CA 1
ATOM 1290 C C . LEU A 1 165 ? 2.535 0.026 -10.208 1.00 87.19 165 LEU A C 1
ATOM 1292 O O . LEU A 1 165 ? 3.471 -0.063 -10.998 1.00 87.19 165 LEU A O 1
ATOM 1296 N N . GLY A 1 166 ? 1.771 -1.020 -9.884 1.00 84.19 166 GLY A N 1
ATOM 1297 C CA . GLY A 1 166 ? 1.959 -2.363 -10.430 1.00 84.19 166 GLY A CA 1
ATOM 1298 C C . GLY A 1 166 ? 1.756 -2.417 -11.943 1.00 84.19 166 GLY A C 1
ATOM 1299 O O . GLY A 1 166 ? 2.575 -3.000 -12.652 1.00 84.19 166 GLY A O 1
ATOM 1300 N N . THR A 1 167 ? 0.716 -1.754 -12.458 1.00 85.12 167 THR A N 1
ATOM 1301 C CA . THR A 1 167 ? 0.481 -1.657 -13.910 1.00 85.12 167 THR A CA 1
ATOM 1302 C C . THR A 1 167 ? 1.600 -0.893 -14.616 1.00 85.12 167 THR A C 1
ATOM 1304 O O . THR A 1 167 ? 2.150 -1.397 -15.594 1.00 85.12 167 THR A O 1
ATOM 1307 N N . VAL A 1 168 ? 2.012 0.270 -14.096 1.00 85.38 168 VAL A N 1
ATOM 1308 C CA . VAL A 1 168 ? 3.128 1.048 -14.663 1.00 85.38 168 VAL A CA 1
ATOM 1309 C C . VAL A 1 168 ? 4.430 0.243 -14.668 1.00 85.38 168 VAL A C 1
ATOM 1311 O O . VAL A 1 168 ? 5.147 0.241 -15.670 1.00 85.38 168 VAL A O 1
ATOM 1314 N N . ALA A 1 169 ? 4.728 -0.466 -13.579 1.00 81.38 169 ALA A N 1
ATOM 1315 C CA . ALA A 1 169 ? 5.908 -1.317 -13.480 1.00 81.38 169 ALA A CA 1
ATOM 1316 C C . ALA A 1 169 ? 5.877 -2.464 -14.506 1.00 81.38 169 ALA A C 1
ATOM 1318 O O . ALA A 1 169 ? 6.885 -2.732 -15.155 1.00 81.38 169 ALA A O 1
ATOM 1319 N N . PHE A 1 170 ? 4.718 -3.100 -14.706 1.00 80.56 170 PHE A N 1
ATOM 1320 C CA . PHE A 1 170 ? 4.555 -4.182 -15.679 1.00 80.56 170 PHE A CA 1
ATOM 1321 C C . PHE A 1 170 ? 4.758 -3.713 -17.124 1.00 80.56 170 PHE A C 1
ATOM 1323 O O . PHE A 1 170 ? 5.440 -4.389 -17.893 1.00 80.56 170 PHE A O 1
ATOM 1330 N N . PHE A 1 171 ? 4.210 -2.550 -17.494 1.00 80.81 171 PHE A N 1
ATOM 1331 C CA . PHE A 1 171 ? 4.416 -1.985 -18.831 1.00 80.81 171 PHE A CA 1
ATOM 1332 C C . PHE A 1 171 ? 5.873 -1.583 -19.063 1.00 80.81 171 PHE A C 1
ATOM 1334 O O . PHE A 1 171 ? 6.421 -1.906 -20.111 1.00 80.81 171 PHE A O 1
ATOM 1341 N N . LYS A 1 172 ? 6.528 -0.944 -18.083 1.00 73.31 172 LYS A N 1
ATOM 1342 C CA . LYS A 1 172 ? 7.949 -0.578 -18.198 1.00 73.31 172 LYS A CA 1
ATOM 1343 C C . LYS A 1 172 ? 8.894 -1.775 -18.224 1.00 73.31 172 LYS A C 1
ATOM 1345 O O . LYS A 1 172 ? 9.948 -1.668 -18.821 1.00 73.31 172 LYS A O 1
ATOM 1350 N N . SER A 1 173 ? 8.545 -2.889 -17.585 1.00 64.81 173 SER A N 1
ATOM 1351 C CA . SER A 1 173 ? 9.386 -4.093 -17.578 1.00 64.81 173 SER A CA 1
ATOM 1352 C C . SER A 1 173 ? 9.366 -4.866 -18.906 1.00 64.81 173 SER A C 1
ATOM 1354 O O . SER A 1 173 ? 10.176 -5.775 -19.071 1.00 64.81 173 SER A O 1
ATOM 1356 N N . LYS A 1 174 ? 8.420 -4.574 -19.811 1.00 57.06 174 LYS A N 1
ATOM 1357 C CA . LYS A 1 174 ? 8.278 -5.235 -21.121 1.00 57.06 174 LYS A CA 1
ATOM 1358 C C . LYS A 1 174 ? 8.861 -4.436 -22.292 1.00 57.06 174 LYS A C 1
ATOM 1360 O O . LYS A 1 174 ? 8.864 -4.956 -23.406 1.00 57.06 174 LYS A O 1
ATOM 1365 N N . VAL A 1 175 ? 9.279 -3.196 -22.044 1.00 45.28 175 VAL A N 1
ATOM 1366 C CA . VAL A 1 175 ? 9.971 -2.314 -22.998 1.00 45.28 175 VAL A CA 1
ATOM 1367 C C . VAL A 1 175 ? 11.462 -2.410 -22.729 1.00 45.28 175 VAL A C 1
ATOM 1369 O O . VAL A 1 175 ? 12.215 -2.531 -23.715 1.00 45.28 175 VAL A O 1
#